Protein AF-A0A2M8PKQ7-F1 (afdb_monomer_lite)

Radius of gyration: 13.83 Å; chains: 1; bounding box: 37×24×37 Å

Sequence (66 aa):
ICGLVDEYCLRDWGLNETAAPLQERKDQVMAALHRGELLVQFSQEDQRAHLINVSELPQVSDVEYE

Secondary structure (DSSP, 8-state):
-HHHHHHHHTSSSSTT-SSS-HHHHHHHHHHHHHHTSEEEEEETTTTEEEEEEGGGS---------

pLDDT: mean 79.91, std 13.53, range [45.38, 93.25]

Structure (mmCIF, N/CA/C/O backbone):
data_AF-A0A2M8PKQ7-F1
#
_entry.id   AF-A0A2M8PKQ7-F1
#
loop_
_atom_site.group_PDB
_atom_site.id
_atom_site.type_symbol
_atom_site.label_atom_id
_atom_site.label_alt_id
_atom_site.label_comp_id
_atom_site.label_asym_id
_atom_site.label_entity_id
_atom_site.label_seq_id
_atom_site.pdbx_PDB_ins_code
_atom_site.Cartn_x
_atom_site.Cartn_y
_atom_site.Cartn_z
_atom_site.occupancy
_atom_site.B_iso_or_equiv
_atom_site.auth_seq_id
_atom_site.auth_comp_id
_atom_site.auth_asym_id
_atom_site.auth_atom_id
_atom_site.pdbx_PDB_model_num
ATOM 1 N N . ILE A 1 1 ? -7.240 8.499 -2.158 1.00 73.81 1 ILE A N 1
ATOM 2 C CA . ILE A 1 1 ? -6.645 7.173 -2.454 1.00 73.81 1 ILE 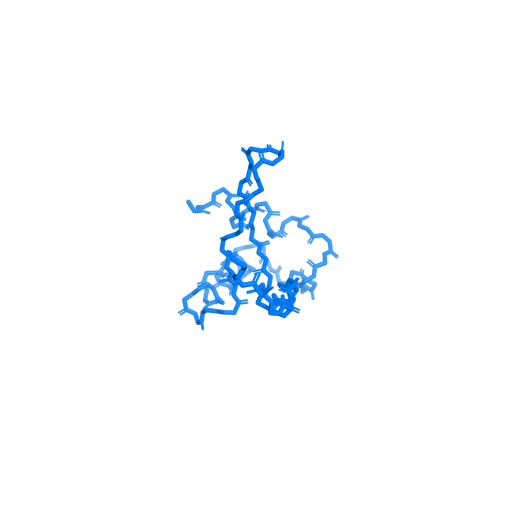A CA 1
ATOM 3 C C . ILE A 1 1 ? -5.177 7.281 -2.883 1.00 73.81 1 ILE A C 1
ATOM 5 O O . ILE A 1 1 ? -4.376 6.544 -2.338 1.00 73.81 1 ILE A O 1
ATOM 9 N N . CYS A 1 2 ? -4.792 8.228 -3.755 1.00 81.31 2 CYS A N 1
ATOM 10 C CA . CYS A 1 2 ? -3.413 8.342 -4.264 1.00 81.31 2 CYS A CA 1
ATOM 11 C C . CYS A 1 2 ? -2.331 8.435 -3.171 1.00 81.31 2 CYS A C 1
ATOM 13 O O . CYS A 1 2 ? -1.316 7.764 -3.284 1.00 81.31 2 CYS A O 1
ATOM 15 N N . GLY A 1 3 ? -2.573 9.177 -2.082 1.00 85.56 3 GLY A N 1
ATOM 16 C CA . GLY A 1 3 ? -1.627 9.242 -0.956 1.00 85.56 3 GLY A CA 1
ATOM 17 C C . GLY A 1 3 ? -1.386 7.891 -0.269 1.00 85.56 3 GLY A C 1
ATOM 18 O O . GLY A 1 3 ? -0.251 7.561 0.039 1.00 85.56 3 GLY A O 1
ATOM 19 N N . LEU A 1 4 ? -2.424 7.059 -0.126 1.00 86.69 4 LEU A N 1
ATOM 20 C CA . LEU A 1 4 ? -2.302 5.727 0.485 1.00 86.69 4 LEU A CA 1
ATOM 21 C C . LEU A 1 4 ? -1.522 4.751 -0.403 1.00 86.69 4 LEU A C 1
ATOM 23 O O . LEU A 1 4 ? -0.811 3.889 0.100 1.00 86.69 4 LEU A O 1
ATOM 27 N N . VAL A 1 5 ? -1.657 4.889 -1.725 1.00 86.94 5 VAL A N 1
ATOM 28 C CA . VAL A 1 5 ? -0.890 4.101 -2.699 1.00 86.94 5 VAL A CA 1
ATOM 29 C C . VAL A 1 5 ? 0.588 4.473 -2.627 1.00 86.94 5 VAL A C 1
ATOM 31 O O . VAL A 1 5 ? 1.436 3.587 -2.599 1.00 86.94 5 VAL A O 1
ATOM 34 N N . ASP A 1 6 ? 0.894 5.768 -2.544 1.00 86.25 6 ASP A N 1
ATOM 35 C CA . ASP A 1 6 ? 2.267 6.256 -2.422 1.00 86.25 6 ASP A CA 1
ATOM 36 C C . ASP A 1 6 ? 2.919 5.770 -1.123 1.00 86.25 6 ASP A C 1
ATOM 38 O O . ASP A 1 6 ? 4.023 5.231 -1.161 1.00 86.25 6 ASP A O 1
ATOM 42 N N . GLU A 1 7 ? 2.217 5.884 0.006 1.00 85.12 7 GLU A N 1
ATOM 43 C CA . GLU A 1 7 ? 2.678 5.376 1.303 1.00 85.12 7 GLU A CA 1
ATOM 44 C C . GLU A 1 7 ? 2.886 3.859 1.293 1.00 85.12 7 GLU A C 1
ATOM 46 O O . GLU A 1 7 ? 3.889 3.370 1.813 1.00 85.12 7 GLU A O 1
ATOM 51 N N . TYR A 1 8 ? 1.975 3.107 0.668 1.00 84.38 8 TYR A N 1
ATOM 52 C CA . TYR A 1 8 ? 2.116 1.661 0.552 1.00 84.38 8 TYR A CA 1
ATOM 53 C C . TYR A 1 8 ? 3.347 1.298 -0.283 1.00 84.38 8 TYR A C 1
ATOM 55 O O . TYR A 1 8 ? 4.161 0.514 0.187 1.00 84.38 8 TYR A O 1
ATOM 63 N N . CYS A 1 9 ? 3.548 1.922 -1.451 1.00 84.25 9 CYS A N 1
ATOM 64 C CA . CYS A 1 9 ? 4.705 1.706 -2.336 1.00 84.25 9 CYS A CA 1
ATOM 65 C C . CYS A 1 9 ? 6.072 2.020 -1.702 1.00 84.25 9 CYS A C 1
ATOM 67 O O . CYS A 1 9 ? 7.105 1.584 -2.219 1.00 84.25 9 CYS A O 1
ATOM 69 N N . LEU A 1 10 ? 6.090 2.806 -0.626 1.00 81.19 10 LEU A N 1
ATOM 70 C CA . LEU A 1 10 ? 7.293 3.151 0.130 1.00 81.19 10 LEU A CA 1
ATOM 71 C C . LEU A 1 10 ? 7.568 2.194 1.300 1.00 81.19 10 LEU A C 1
ATOM 73 O O . LEU A 1 10 ? 8.611 2.326 1.931 1.00 81.19 10 LEU A O 1
ATOM 77 N N . ARG A 1 11 ? 6.674 1.240 1.603 1.00 78.12 11 ARG A N 1
ATOM 78 C CA . ARG A 1 11 ? 6.954 0.185 2.586 1.00 78.12 11 ARG A CA 1
ATOM 79 C C . ARG A 1 11 ? 7.969 -0.813 2.028 1.00 78.12 11 ARG A C 1
ATOM 81 O O . ARG A 1 11 ? 7.812 -1.295 0.908 1.00 78.12 11 ARG A O 1
ATOM 88 N N . ASP A 1 12 ? 8.934 -1.189 2.863 1.00 61.75 12 ASP A N 1
ATOM 89 C CA . ASP A 1 12 ? 9.999 -2.161 2.560 1.00 61.75 12 ASP A CA 1
ATOM 90 C C . ASP A 1 12 ? 9.517 -3.630 2.501 1.00 61.75 12 ASP A C 1
ATOM 92 O O . ASP A 1 12 ? 10.326 -4.549 2.445 1.00 61.75 12 ASP A O 1
ATOM 96 N N . TRP A 1 13 ? 8.205 -3.876 2.532 1.00 63.34 13 TRP A N 1
ATOM 97 C CA . TRP A 1 13 ? 7.600 -5.210 2.592 1.00 63.34 13 TRP A CA 1
ATOM 98 C C . TRP A 1 13 ? 6.234 -5.246 1.884 1.00 63.34 13 TRP A C 1
ATOM 100 O O . TRP A 1 13 ? 5.516 -4.241 1.841 1.00 63.34 13 TRP A O 1
ATOM 110 N N . GLY A 1 14 ? 5.860 -6.411 1.340 1.00 65.75 14 GLY A N 1
ATOM 111 C CA . GLY A 1 14 ? 4.579 -6.658 0.656 1.00 65.75 14 GLY A CA 1
ATOM 112 C C . GLY A 1 14 ? 4.704 -6.730 -0.872 1.00 65.75 14 GLY A C 1
ATOM 113 O O . GLY A 1 14 ? 5.740 -7.122 -1.400 1.00 65.75 14 GLY A O 1
ATOM 114 N N . LEU A 1 15 ? 3.664 -6.309 -1.607 1.00 62.66 15 LEU A N 1
ATOM 115 C CA . LEU A 1 15 ? 3.642 -6.278 -3.088 1.00 62.66 15 LEU A CA 1
ATOM 116 C C . LEU A 1 15 ? 4.718 -5.364 -3.721 1.00 62.66 15 LEU A C 1
ATOM 118 O O . LEU A 1 15 ? 4.828 -5.304 -4.942 1.00 62.66 15 LEU A O 1
ATOM 122 N N . ASN A 1 16 ? 5.501 -4.655 -2.903 1.00 58.88 16 ASN A N 1
ATOM 123 C CA . ASN A 1 16 ? 6.506 -3.679 -3.320 1.00 58.88 16 ASN A CA 1
ATOM 124 C C . ASN A 1 16 ? 7.944 -4.201 -3.323 1.00 58.88 16 ASN A C 1
ATOM 126 O O . ASN A 1 16 ? 8.823 -3.454 -3.758 1.00 58.88 16 ASN A O 1
ATOM 130 N N . GLU A 1 17 ? 8.194 -5.446 -2.898 1.00 64.12 17 GLU A N 1
ATOM 131 C CA . GLU A 1 17 ? 9.489 -6.122 -3.084 1.00 64.12 17 GLU A CA 1
ATOM 132 C C . GLU A 1 17 ? 9.685 -6.507 -4.557 1.00 64.12 17 GLU A C 1
ATOM 134 O O . GLU A 1 17 ? 9.712 -7.672 -4.952 1.00 64.12 17 GLU A O 1
ATOM 139 N N . THR A 1 18 ? 9.773 -5.501 -5.419 1.00 65.69 18 THR A N 1
ATOM 140 C CA . THR A 1 18 ? 9.967 -5.686 -6.851 1.00 65.69 18 THR A CA 1
ATOM 141 C C . THR A 1 18 ? 10.995 -4.673 -7.336 1.00 65.69 18 THR A C 1
ATOM 143 O O . THR A 1 18 ? 11.041 -3.531 -6.878 1.00 65.69 18 THR A O 1
ATOM 146 N N . ALA A 1 19 ? 11.830 -5.067 -8.298 1.00 68.88 19 ALA A N 1
ATOM 147 C CA . ALA A 1 19 ? 12.771 -4.154 -8.952 1.00 68.88 19 ALA A CA 1
ATOM 148 C C . ALA A 1 19 ? 12.070 -3.159 -9.904 1.00 68.88 19 ALA A C 1
ATOM 150 O O . ALA A 1 19 ? 12.737 -2.454 -10.664 1.00 68.88 19 ALA A O 1
ATOM 151 N N . ALA A 1 20 ? 10.732 -3.130 -9.911 1.00 72.75 20 ALA A N 1
ATOM 152 C CA . ALA A 1 20 ? 9.955 -2.343 -10.847 1.00 72.75 20 ALA A CA 1
ATOM 153 C C . ALA A 1 20 ? 10.005 -0.840 -10.503 1.00 72.75 20 ALA A C 1
ATOM 155 O O . ALA A 1 20 ? 10.035 -0.451 -9.324 1.00 72.75 20 ALA A O 1
ATOM 156 N N . PRO A 1 21 ? 9.969 0.041 -11.519 1.00 83.31 21 PRO A N 1
ATOM 157 C CA . PRO A 1 21 ? 9.834 1.477 -11.318 1.00 83.31 21 PRO A CA 1
ATOM 158 C C . PRO A 1 21 ? 8.633 1.819 -10.428 1.00 83.31 21 PRO A C 1
ATOM 160 O O . PRO A 1 21 ? 7.615 1.130 -10.431 1.00 83.31 21 PRO A O 1
ATOM 163 N N . LEU A 1 22 ? 8.718 2.935 -9.695 1.00 81.81 22 LEU A N 1
ATOM 164 C CA . LEU A 1 22 ? 7.656 3.366 -8.776 1.00 81.81 22 LEU A CA 1
ATOM 165 C C . LEU A 1 22 ? 6.276 3.427 -9.452 1.00 81.81 22 LEU A C 1
ATOM 167 O O . LEU A 1 22 ? 5.294 3.023 -8.844 1.00 81.81 22 LEU A O 1
ATOM 171 N N . GLN A 1 23 ? 6.201 3.899 -10.698 1.00 83.94 23 GLN A N 1
ATOM 172 C CA . GLN A 1 23 ? 4.935 3.982 -11.429 1.00 83.94 23 GLN A CA 1
ATOM 173 C C . GLN A 1 23 ? 4.301 2.603 -11.656 1.00 83.94 23 GLN A C 1
ATOM 175 O O . GLN A 1 23 ? 3.109 2.440 -11.427 1.00 83.94 23 GLN A O 1
ATOM 180 N N . GLU A 1 24 ? 5.100 1.601 -12.020 1.00 84.19 24 GLU A N 1
ATOM 181 C CA . GLU A 1 24 ? 4.617 0.234 -12.232 1.00 84.19 24 GLU A CA 1
ATOM 182 C C . GLU A 1 24 ? 4.129 -0.392 -10.919 1.00 84.19 24 GLU A C 1
ATOM 184 O O . GLU A 1 24 ? 3.087 -1.045 -10.889 1.00 84.19 24 GLU A O 1
ATOM 189 N N . ARG A 1 25 ? 4.811 -0.107 -9.801 1.00 84.94 25 ARG A N 1
ATOM 190 C CA . ARG A 1 25 ? 4.350 -0.509 -8.461 1.00 84.94 25 ARG A CA 1
ATOM 191 C C . ARG A 1 25 ? 3.009 0.138 -8.099 1.00 84.94 25 ARG A C 1
ATOM 193 O O . ARG A 1 25 ? 2.117 -0.549 -7.609 1.00 84.94 25 ARG A O 1
ATOM 200 N N . LYS A 1 26 ? 2.808 1.427 -8.409 1.00 88.38 26 LYS A N 1
ATOM 201 C CA . LYS A 1 26 ? 1.503 2.091 -8.212 1.00 88.38 26 LYS A CA 1
ATOM 202 C C . LYS A 1 26 ? 0.400 1.421 -9.030 1.00 88.38 26 LYS A C 1
ATOM 204 O O . LYS A 1 26 ? -0.687 1.193 -8.502 1.00 88.38 26 LYS A O 1
ATOM 209 N N . ASP A 1 27 ? 0.680 1.072 -10.282 1.00 89.06 27 ASP A N 1
ATOM 210 C CA . ASP A 1 27 ? -0.289 0.406 -11.154 1.00 89.06 27 ASP A CA 1
ATOM 211 C C . ASP A 1 27 ? -0.644 -0.997 -10.624 1.00 89.06 27 ASP A C 1
ATOM 213 O O . ASP A 1 27 ? -1.817 -1.376 -10.606 1.00 89.06 27 ASP A O 1
ATOM 217 N N . GLN A 1 28 ? 0.339 -1.739 -10.102 1.00 88.00 28 GLN A N 1
ATOM 218 C CA . GLN A 1 28 ? 0.129 -3.034 -9.443 1.00 88.00 28 GLN A CA 1
ATOM 219 C C . GLN A 1 28 ? -0.739 -2.912 -8.184 1.00 88.00 28 GLN A C 1
ATOM 221 O O . GLN A 1 28 ? -1.683 -3.687 -8.017 1.00 88.00 28 GLN A O 1
ATOM 226 N N . VAL A 1 29 ? -0.472 -1.917 -7.333 1.00 89.38 29 VAL A N 1
ATOM 227 C CA . VAL A 1 29 ? -1.267 -1.630 -6.127 1.00 89.38 29 VAL A CA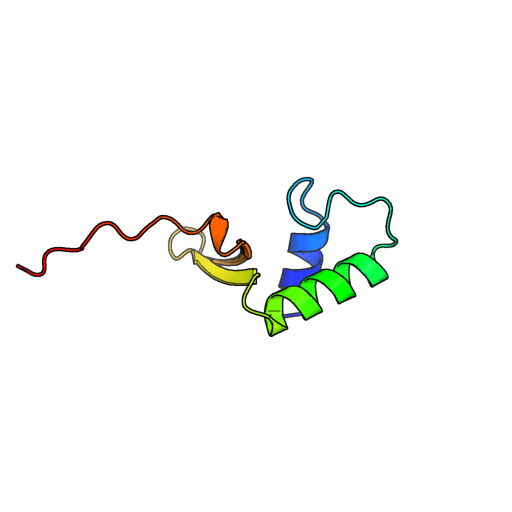 1
ATOM 228 C C . VAL A 1 29 ? -2.704 -1.265 -6.494 1.00 89.38 29 VAL A C 1
ATOM 230 O O . VAL A 1 29 ? -3.647 -1.789 -5.903 1.00 89.38 29 VAL A O 1
ATOM 233 N N . MET A 1 30 ? -2.895 -0.422 -7.511 1.00 90.69 30 MET A N 1
ATOM 234 C CA . MET A 1 30 ? -4.227 -0.075 -8.010 1.00 90.69 30 MET A CA 1
ATOM 235 C C . MET A 1 30 ? -4.965 -1.294 -8.571 1.00 90.69 30 MET A C 1
ATOM 237 O O . MET A 1 30 ? -6.160 -1.462 -8.329 1.00 90.69 30 MET A O 1
ATOM 241 N N . ALA A 1 31 ? -4.268 -2.176 -9.287 1.00 91.12 31 ALA A N 1
ATOM 242 C CA . ALA A 1 31 ? -4.858 -3.407 -9.792 1.00 91.12 31 ALA A CA 1
ATOM 243 C C . 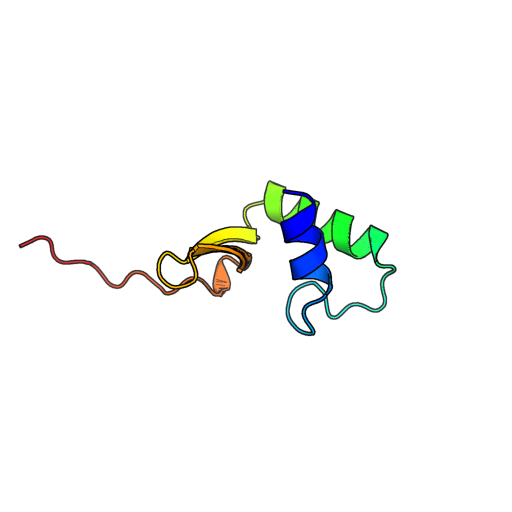ALA A 1 31 ? -5.243 -4.371 -8.653 1.00 91.12 31 ALA A C 1
ATOM 245 O O . ALA A 1 31 ? -6.326 -4.950 -8.695 1.00 91.12 31 ALA A O 1
ATOM 246 N N . ALA A 1 32 ? -4.409 -4.509 -7.619 1.00 90.19 32 ALA A N 1
ATOM 247 C CA . ALA A 1 32 ? -4.711 -5.313 -6.433 1.00 90.19 32 ALA A CA 1
ATOM 248 C C . ALA A 1 32 ? -5.890 -4.747 -5.620 1.00 90.19 32 ALA A C 1
ATOM 250 O O . ALA A 1 32 ? -6.733 -5.514 -5.156 1.00 90.19 32 ALA A O 1
ATOM 251 N N . LEU A 1 33 ? -6.017 -3.417 -5.523 1.00 90.62 33 LEU A N 1
ATOM 252 C CA . LEU A 1 33 ? -7.202 -2.756 -4.961 1.00 90.62 33 LEU A CA 1
ATOM 253 C C . LEU A 1 33 ? -8.470 -3.107 -5.748 1.00 90.62 33 LEU A C 1
ATOM 255 O O . LEU A 1 33 ? -9.482 -3.468 -5.156 1.00 90.62 33 LEU A O 1
ATOM 259 N N . HIS A 1 34 ? -8.419 -3.055 -7.083 1.00 91.56 34 HIS A N 1
ATOM 260 C CA . HIS A 1 34 ? -9.564 -3.431 -7.920 1.00 91.56 34 HIS A CA 1
ATOM 261 C C . HIS A 1 34 ? -9.930 -4.917 -7.815 1.00 91.56 34 HIS A C 1
ATOM 263 O O . HIS A 1 34 ? -11.101 -5.261 -7.960 1.00 91.56 34 HIS A O 1
ATOM 269 N N . ARG A 1 35 ? -8.953 -5.796 -7.560 1.00 93.25 35 ARG A N 1
ATOM 270 C CA . ARG A 1 35 ? -9.183 -7.235 -7.347 1.00 93.25 35 ARG A CA 1
ATOM 271 C C . ARG A 1 35 ? -9.637 -7.584 -5.926 1.00 93.25 35 ARG A C 1
ATOM 273 O O . ARG A 1 35 ? -10.035 -8.721 -5.699 1.00 93.25 35 ARG A O 1
ATOM 280 N N . GLY A 1 36 ? -9.594 -6.638 -4.985 1.00 90.75 36 GLY A N 1
ATOM 281 C CA . GLY A 1 36 ? -9.910 -6.881 -3.573 1.00 90.75 36 GLY A CA 1
ATOM 282 C C . GLY A 1 36 ? -8.808 -7.613 -2.797 1.00 90.75 36 GLY A C 1
ATOM 283 O O . GLY A 1 36 ? -9.056 -8.107 -1.704 1.00 90.75 36 GLY A O 1
ATOM 284 N N . GLU A 1 37 ? -7.595 -7.685 -3.347 1.00 91.19 37 GLU A N 1
ATOM 285 C CA . GLU A 1 37 ? -6.415 -8.252 -2.673 1.00 91.19 37 GLU A CA 1
ATOM 286 C C . GLU A 1 37 ? -5.816 -7.262 -1.6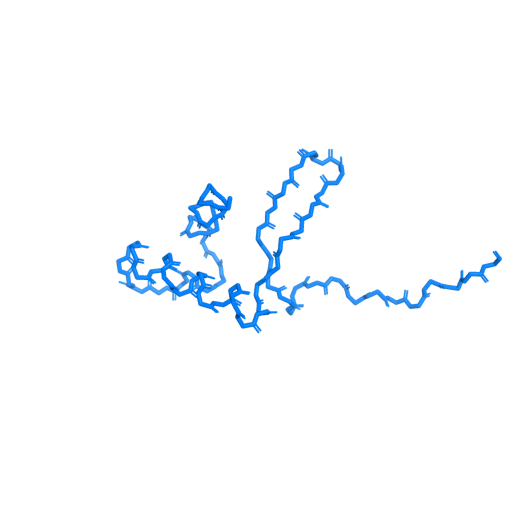64 1.00 91.19 37 GLU A C 1
ATOM 288 O O . GLU A 1 37 ? -5.221 -7.659 -0.662 1.00 91.19 37 GLU A O 1
ATOM 293 N N . LEU A 1 38 ? -5.995 -5.964 -1.927 1.00 91.25 38 LEU A N 1
ATOM 294 C CA . LEU A 1 38 ? -5.666 -4.877 -1.014 1.00 91.25 38 LEU A CA 1
ATOM 295 C C . LEU A 1 38 ? -6.937 -4.191 -0.536 1.00 91.25 38 LEU A C 1
ATOM 297 O O . LEU A 1 38 ? -7.873 -3.967 -1.304 1.00 91.25 38 LEU A O 1
ATOM 301 N N . LEU A 1 39 ? -6.931 -3.807 0.734 1.00 90.75 39 LEU A N 1
ATOM 302 C CA . LEU A 1 39 ? -8.038 -3.127 1.388 1.00 90.75 39 LEU A CA 1
ATOM 303 C C . LEU A 1 39 ? -7.528 -1.881 2.108 1.00 90.75 39 LEU A C 1
ATOM 305 O O . LEU A 1 39 ? -6.371 -1.807 2.521 1.00 90.75 39 LEU A O 1
ATOM 309 N N . VAL A 1 40 ? -8.408 -0.893 2.262 1.00 91.00 40 VAL A N 1
ATOM 310 C CA . VAL A 1 40 ? -8.142 0.281 3.098 1.00 91.00 40 VAL A CA 1
ATOM 311 C C . VAL A 1 40 ? -8.571 -0.057 4.522 1.00 91.00 40 VAL A C 1
ATOM 313 O O . VAL A 1 40 ? -9.764 -0.197 4.786 1.00 91.00 40 VAL A O 1
ATOM 316 N N . GLN A 1 41 ? -7.613 -0.169 5.438 1.00 89.81 41 GLN A N 1
ATOM 317 C CA . GLN A 1 41 ? -7.876 -0.320 6.865 1.00 89.81 41 GLN A CA 1
ATOM 318 C C . GLN A 1 41 ? -7.755 1.039 7.552 1.00 89.81 41 GLN A C 1
ATOM 320 O O . GLN A 1 41 ? -6.772 1.754 7.370 1.00 89.81 41 GLN A O 1
ATOM 325 N N . PHE A 1 42 ? -8.756 1.394 8.355 1.00 91.00 42 PHE A N 1
ATOM 326 C CA . PHE A 1 42 ? -8.712 2.574 9.210 1.00 91.00 42 PHE A CA 1
ATOM 327 C C . PHE A 1 42 ? -8.399 2.164 10.653 1.00 91.00 42 PHE A C 1
ATOM 329 O O . PHE A 1 42 ? -9.151 1.395 11.248 1.00 91.00 42 PHE A O 1
ATOM 336 N N . SER A 1 43 ? -7.306 2.693 11.207 1.00 86.50 43 SER A N 1
ATOM 337 C CA . SER A 1 43 ? -6.958 2.592 12.627 1.00 86.50 43 SER A CA 1
ATOM 338 C C . SER A 1 43 ? -7.598 3.760 13.372 1.00 86.50 43 SER A C 1
ATOM 340 O O . SER A 1 43 ? -7.301 4.924 13.088 1.00 86.50 43 SER A O 1
ATOM 342 N N . GLN A 1 44 ? -8.491 3.461 14.319 1.00 89.50 44 GLN A N 1
ATOM 343 C CA . GLN A 1 44 ? -9.075 4.486 15.189 1.00 89.50 44 GLN A CA 1
ATOM 344 C C . GLN A 1 44 ? -8.050 5.044 16.181 1.00 89.50 44 GLN A C 1
ATOM 346 O O . GLN A 1 44 ? -8.097 6.235 16.477 1.00 89.50 44 GLN A O 1
ATOM 351 N N . GLU A 1 45 ? -7.127 4.203 16.657 1.00 92.00 45 GLU A N 1
ATOM 352 C CA . GLU A 1 45 ? -6.075 4.578 17.607 1.00 92.00 45 GLU A CA 1
ATOM 353 C C . GLU A 1 45 ? -5.133 5.622 17.000 1.00 92.00 45 GLU A C 1
ATOM 355 O O . GLU A 1 45 ? -4.913 6.682 17.584 1.00 92.00 45 GLU A O 1
ATOM 360 N N . ASP A 1 46 ? -4.673 5.377 15.771 1.00 88.62 46 ASP A N 1
ATOM 361 C CA . ASP A 1 46 ? -3.767 6.288 15.064 1.00 88.62 46 ASP A CA 1
ATOM 362 C C . ASP A 1 46 ? -4.497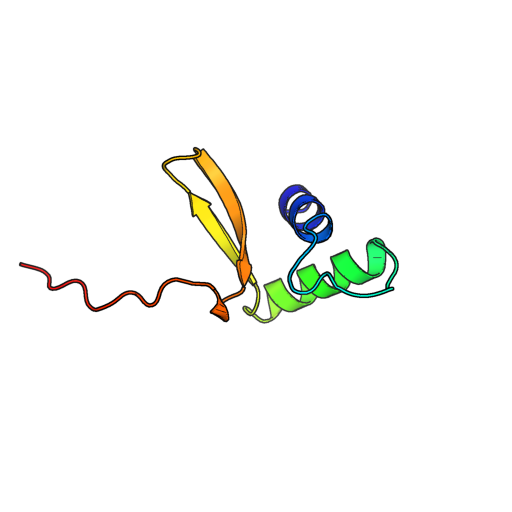 7.394 14.295 1.00 88.62 46 ASP A C 1
ATOM 364 O O . ASP A 1 46 ? -3.855 8.275 13.718 1.00 88.62 46 ASP A O 1
ATOM 368 N N . GLN A 1 47 ? -5.832 7.324 14.227 1.00 92.19 47 GLN A N 1
ATOM 369 C CA . GLN A 1 47 ? -6.693 8.171 13.393 1.00 92.19 47 GLN A CA 1
ATOM 370 C C . GLN A 1 47 ? -6.234 8.229 11.926 1.00 92.19 47 GLN A C 1
ATOM 372 O O . GLN A 1 47 ? -6.281 9.276 11.273 1.00 92.19 47 GLN A O 1
ATOM 377 N N . ARG A 1 48 ? -5.756 7.098 11.396 1.00 90.12 48 ARG A N 1
ATOM 378 C CA . ARG A 1 48 ? -5.123 7.007 10.074 1.00 90.12 48 ARG A CA 1
ATOM 379 C C . ARG A 1 48 ? -5.616 5.802 9.294 1.00 90.12 48 ARG A C 1
ATOM 381 O O . ARG A 1 48 ? -5.857 4.731 9.845 1.00 90.12 48 ARG A O 1
ATOM 388 N N . ALA A 1 49 ? -5.725 5.986 7.983 1.00 90.62 49 ALA A N 1
ATOM 389 C CA . ALA A 1 49 ? -5.972 4.905 7.042 1.00 90.62 49 ALA A CA 1
ATOM 390 C C . ALA A 1 49 ? -4.649 4.410 6.452 1.00 90.62 49 ALA A C 1
ATOM 392 O O . ALA A 1 49 ? -3.747 5.208 6.218 1.00 90.62 49 ALA A O 1
ATOM 393 N N . HIS A 1 50 ? -4.555 3.117 6.174 1.00 89.62 50 HIS A N 1
ATOM 394 C CA . HIS A 1 50 ? -3.442 2.521 5.444 1.00 89.62 50 HIS A CA 1
ATOM 395 C C . HIS A 1 50 ? -3.939 1.377 4.555 1.00 89.62 50 HIS A C 1
ATOM 397 O O . HIS A 1 50 ? -5.049 0.871 4.727 1.00 89.62 50 HIS A O 1
ATOM 403 N N . LEU A 1 51 ? -3.126 0.991 3.572 1.00 90.50 51 LEU A N 1
ATOM 404 C CA . LEU A 1 51 ? -3.395 -0.189 2.755 1.00 90.50 51 LEU A CA 1
ATOM 405 C C . LEU A 1 51 ? -2.842 -1.438 3.438 1.00 90.50 51 LEU A C 1
ATOM 407 O O . LEU A 1 51 ? -1.714 -1.429 3.935 1.00 90.50 51 LEU A O 1
ATOM 411 N N . ILE A 1 52 ? -3.636 -2.503 3.435 1.00 89.31 52 ILE A N 1
ATOM 412 C CA . ILE A 1 52 ? -3.286 -3.806 3.999 1.00 89.31 52 ILE A CA 1
ATOM 413 C C . ILE A 1 52 ? -3.642 -4.914 3.007 1.00 89.31 52 ILE A C 1
ATOM 415 O O . ILE A 1 52 ? -4.637 -4.805 2.283 1.00 89.31 52 ILE A O 1
ATOM 419 N N . ASN A 1 53 ? -2.828 -5.971 2.957 1.00 88.19 53 ASN A N 1
ATOM 420 C CA . ASN A 1 53 ? -3.186 -7.175 2.216 1.00 88.19 53 ASN A CA 1
ATOM 421 C C . ASN A 1 53 ? -4.330 -7.892 2.933 1.00 88.19 53 ASN A C 1
ATOM 423 O O . ASN A 1 53 ? -4.319 -8.021 4.155 1.00 88.19 53 ASN A O 1
ATOM 427 N N . VAL A 1 54 ? -5.302 -8.403 2.183 1.00 88.69 54 VAL A N 1
ATOM 428 C CA . VAL A 1 54 ? -6.387 -9.215 2.746 1.00 88.69 54 VAL A CA 1
ATOM 429 C C . VAL A 1 54 ? -5.864 -10.398 3.575 1.00 88.69 54 VAL A C 1
ATOM 431 O O . VAL A 1 54 ? -6.483 -10.762 4.569 1.00 88.69 54 VAL A O 1
ATOM 434 N N . SER A 1 55 ? -4.697 -10.955 3.231 1.00 85.81 55 SER A N 1
ATOM 435 C CA . SER A 1 55 ? -4.057 -12.040 3.985 1.00 85.81 55 SER A CA 1
ATOM 436 C C . SER A 1 55 ? -3.524 -11.621 5.357 1.00 85.81 55 SER A C 1
ATOM 438 O O . SER A 1 55 ? -3.296 -12.475 6.207 1.00 85.81 55 SER A O 1
ATOM 440 N N . GLU A 1 56 ? -3.269 -10.327 5.554 1.00 83.12 56 GLU A N 1
ATOM 441 C CA . GLU A 1 56 ? -2.767 -9.751 6.807 1.00 83.12 56 GLU A CA 1
ATOM 442 C C . GLU A 1 56 ? -3.905 -9.290 7.724 1.00 83.12 56 GLU A C 1
ATOM 444 O O . GLU A 1 56 ? -3.652 -8.883 8.859 1.00 83.12 56 GLU A O 1
ATOM 449 N N . LEU A 1 57 ? -5.160 -9.338 7.257 1.00 81.62 57 LEU A N 1
ATOM 450 C CA . LEU A 1 57 ? -6.284 -9.019 8.119 1.00 81.62 57 LEU A CA 1
ATOM 451 C C . LEU A 1 57 ? -6.334 -10.013 9.285 1.00 81.62 57 LEU A C 1
ATOM 453 O O . LEU A 1 57 ? -6.289 -11.228 9.056 1.00 81.62 57 LEU A O 1
ATOM 457 N N . PRO A 1 58 ? -6.463 -9.525 10.532 1.00 75.31 58 PRO A N 1
ATOM 458 C CA . PRO A 1 58 ? -6.719 -10.408 11.651 1.00 75.31 58 PRO A CA 1
ATOM 459 C C . PRO A 1 58 ? -8.008 -11.173 11.355 1.00 75.31 58 PRO A C 1
ATOM 461 O O . PRO 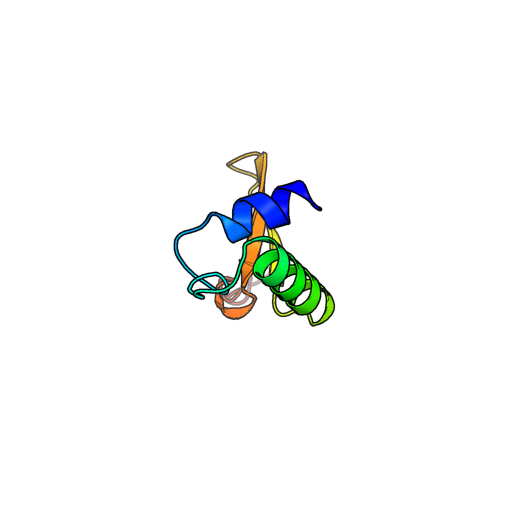A 1 58 ? -9.044 -10.574 11.057 1.00 75.31 58 PRO A O 1
ATOM 464 N N . GLN A 1 59 ? -7.926 -12.504 11.401 1.00 64.19 59 GLN A N 1
ATOM 465 C CA . GLN A 1 59 ? -9.103 -13.362 11.375 1.00 64.19 59 GLN A CA 1
ATOM 466 C C . GLN A 1 59 ? -9.988 -12.889 12.526 1.00 64.19 59 GLN A C 1
ATOM 468 O O . GLN A 1 59 ? -9.570 -12.947 13.684 1.00 64.19 59 GLN A O 1
ATOM 473 N N . VAL A 1 60 ? -11.166 -12.358 12.209 1.00 59.66 60 VAL A N 1
ATOM 474 C CA . VAL A 1 60 ? -12.167 -12.036 13.222 1.00 59.66 60 VAL A CA 1
ATOM 475 C C . VAL A 1 60 ? -12.613 -13.379 13.788 1.00 59.66 60 VAL A C 1
ATOM 477 O O . VAL A 1 60 ? -13.487 -14.031 13.229 1.00 59.66 60 VAL A O 1
ATOM 480 N N . SER A 1 61 ? -11.939 -13.846 14.838 1.00 54.41 61 SER A N 1
ATOM 481 C CA . SER A 1 61 ? -12.435 -14.935 15.668 1.00 54.41 61 SER A CA 1
ATOM 482 C C . SER A 1 61 ? -13.784 -14.492 16.218 1.00 54.41 61 SER A C 1
ATOM 484 O O . SER A 1 61 ? -13.874 -13.387 16.759 1.00 54.41 61 SER A O 1
ATOM 486 N N . ASP A 1 62 ? -14.795 -15.329 15.997 1.00 49.28 62 ASP A N 1
ATOM 487 C CA . ASP A 1 62 ? -16.210 -15.113 16.280 1.00 49.28 62 ASP A CA 1
ATOM 488 C C . ASP A 1 62 ? -16.445 -14.219 17.500 1.00 49.28 62 ASP A C 1
ATOM 490 O O . ASP A 1 62 ? -16.158 -14.587 18.639 1.00 49.28 62 ASP A O 1
ATOM 494 N N . VAL A 1 63 ? -16.967 -13.018 17.253 1.00 52.09 63 VAL A N 1
ATOM 495 C CA . VAL A 1 63 ? -17.493 -12.178 18.325 1.00 52.09 63 VAL A CA 1
ATOM 496 C C . VAL A 1 63 ? -18.818 -12.817 18.735 1.00 52.09 63 VAL A C 1
ATOM 498 O O . VAL A 1 63 ? -19.818 -12.672 18.030 1.00 52.09 63 VAL A O 1
ATOM 501 N N . GLU A 1 64 ? -18.816 -13.577 19.834 1.00 46.81 64 GLU A N 1
ATOM 502 C CA . GLU A 1 64 ? -20.049 -13.965 20.520 1.00 46.81 64 GLU A CA 1
ATOM 503 C C . GLU A 1 64 ? -20.785 -12.678 20.908 1.00 46.81 64 GLU A C 1
ATOM 505 O O . GLU A 1 64 ? -20.305 -11.871 21.705 1.00 46.81 64 GLU A O 1
ATOM 510 N N . TYR A 1 65 ? -21.935 -12.452 20.278 1.00 45.38 65 TYR A N 1
ATOM 511 C CA . TYR A 1 65 ? -22.888 -11.452 20.731 1.00 45.38 65 TYR A CA 1
ATOM 512 C C . TYR A 1 65 ? -23.548 -12.002 22.004 1.00 45.38 65 TYR A C 1
ATOM 514 O O . TYR A 1 65 ? -24.367 -12.917 21.904 1.00 45.38 65 TYR A O 1
ATOM 522 N N . GLU A 1 66 ? -23.177 -11.477 23.175 1.00 46.94 66 GLU A N 1
ATOM 523 C CA . GLU A 1 66 ? -23.989 -11.593 24.402 1.00 46.94 66 GLU A CA 1
ATOM 524 C C . GLU A 1 66 ? -25.162 -10.601 24.390 1.00 46.94 66 GLU A C 1
ATOM 526 O O . GLU A 1 66 ? -24.958 -9.425 23.999 1.00 46.94 66 GLU A O 1
#

Foldseek 3Di:
DVVQLLVVCPDPDDLNPDPDDSVVSSVVVVVCVVVVQWDWDADPVVRDIHIDGPVPDPDPDDDPDD